Protein AF-A0A0N4TDV2-F1 (afdb_monomer_lite)

Foldseek 3Di:
DFALQQADPVCSVVPPPDGDGDPDPRRVDHDDDDPVVVVVVVVVVVVVVVDDPVVVLVVLLVVLLVVVVVLCAAADPPHPNHPDPPKHKDWPQDPPSVRDTSDTDIDIPDPVVVVQVVCVVVVHDDDD

pLDDT: mean 93.95, std 5.28, range [66.38, 98.44]

Organism: Brugia pahangi (NCBI:txid6280)

Radius of gyration: 24.04 Å; chains: 1; bounding box: 56×29×58 Å

InterPro domains:
  IPR010111 Kynureninase [PF22580] (56-126)
  IPR010111 Kynureninase [PTHR14084] (1-126)
  IPR015421 Pyridoxal phosphate-dependent transferase, major domain [G3DSA:3.40.640.10] (1-51)
  IPR015422 Pyridoxal phosphate-dependent transferase, small domain [G3DSA:3.90.1150.10] (52-126)
  IPR015424 Pyridoxal phosphate-dependent transferase [SSF53383] (2-126)

Secondary structure (DSSP, 8-state):
---GGGB-TTTGGG--S---BPSGGGGG--S---HHHHHHHHHHHHHHHTS-HHHHHHHHHHHHHHHHHHHHHHH-TT-SS-S-SS--EEE-S-SSGGG--S---EEESS-HHHHHHHHHHTT-----

Sequence (128 aa):
MVGWWGHKEETRFFMNNQLELENGAAGYRISNPPMMLMVPLIAFLDVLSKTTMQDLRTKSLLLTGYLEYLINHFLSPSSLNRRTKKVMCTIMTPSDPEQRGCQLSLKFNIDISLVYRELVKRGVVVCF

Structure (mmCIF, N/CA/C/O backbone):
data_AF-A0A0N4TDV2-F1
#
_entry.id   AF-A0A0N4TDV2-F1
#
loop_
_atom_site.group_PDB
_atom_site.id
_atom_site.type_symbol
_atom_site.label_atom_id
_atom_site.label_alt_id
_atom_site.label_comp_id
_atom_site.label_asym_id
_atom_site.label_entity_id
_atom_site.label_seq_id
_atom_site.pdbx_PDB_ins_code
_atom_site.Cartn_x
_atom_site.Cartn_y
_atom_site.Cartn_z
_atom_site.occupancy
_atom_site.B_iso_or_equiv
_atom_site.auth_seq_id
_atom_site.auth_comp_id
_atom_site.auth_asym_id
_atom_site.auth_atom_id
_atom_site.pdbx_PDB_model_num
ATOM 1 N N . MET A 1 1 ? -19.571 15.309 14.852 1.00 66.38 1 MET A N 1
ATOM 2 C CA . MET A 1 1 ? -20.864 14.590 14.856 1.00 66.38 1 MET A CA 1
ATOM 3 C C . MET A 1 1 ? -20.689 13.371 15.747 1.00 66.38 1 MET A C 1
ATOM 5 O O . MET A 1 1 ? -19.697 12.678 15.568 1.00 66.38 1 MET A O 1
ATOM 9 N N . VAL A 1 2 ? -21.560 13.174 16.737 1.00 89.19 2 VAL A N 1
ATOM 10 C CA . VAL A 1 2 ? -21.507 12.046 17.688 1.00 89.19 2 VAL A CA 1
ATOM 11 C C . VAL A 1 2 ? -22.650 11.083 17.385 1.00 89.19 2 VAL A C 1
ATOM 13 O O . VAL A 1 2 ? -23.701 11.520 16.918 1.00 89.19 2 VAL A O 1
ATOM 16 N N . GLY A 1 3 ? -22.448 9.789 17.614 1.00 91.44 3 GLY A N 1
ATOM 17 C CA . GLY A 1 3 ? -23.483 8.781 17.405 1.00 91.44 3 GLY A CA 1
ATOM 18 C C . GLY A 1 3 ? -23.506 7.738 18.514 1.00 91.44 3 GLY A C 1
ATOM 19 O O . GLY A 1 3 ? -22.597 7.665 19.339 1.00 91.44 3 GLY A O 1
ATOM 20 N N . TRP A 1 4 ? -24.573 6.943 18.549 1.00 92.81 4 TRP A N 1
ATOM 21 C CA . TRP A 1 4 ? -24.869 6.025 19.654 1.00 92.81 4 TRP A CA 1
ATOM 22 C C . TRP A 1 4 ? -23.828 4.913 19.858 1.00 92.81 4 TRP A C 1
ATOM 24 O O . TRP A 1 4 ? -23.712 4.383 20.956 1.00 92.81 4 TRP A O 1
ATOM 34 N N . TRP A 1 5 ? -23.019 4.586 18.844 1.00 93.44 5 TRP A N 1
ATOM 35 C CA . TRP A 1 5 ? -21.910 3.630 18.996 1.00 93.44 5 TRP A CA 1
ATOM 36 C C . TRP A 1 5 ? -20.643 4.209 19.623 1.00 93.44 5 TRP A C 1
ATOM 38 O O . TRP A 1 5 ? -19.745 3.443 19.971 1.00 93.44 5 TRP A O 1
ATOM 48 N N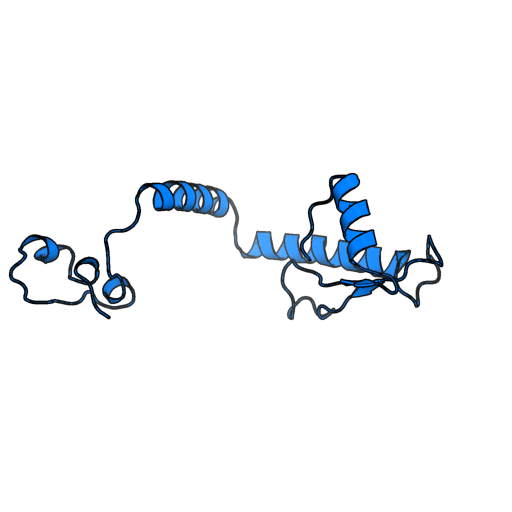 . GLY A 1 6 ? -20.584 5.529 19.788 1.00 93.81 6 GLY A N 1
ATOM 49 C CA . GLY A 1 6 ? -19.557 6.224 20.557 1.00 93.81 6 GLY A CA 1
ATOM 50 C C . GLY A 1 6 ? -19.902 6.293 22.042 1.00 93.81 6 GLY A C 1
ATOM 51 O O . GLY A 1 6 ? -19.080 6.748 22.830 1.00 93.81 6 GLY A O 1
ATOM 52 N N . HIS A 1 7 ? -21.103 5.843 22.424 1.00 94.81 7 HIS A N 1
ATOM 53 C CA . HIS A 1 7 ? -21.504 5.662 23.812 1.00 94.81 7 HIS A CA 1
ATOM 54 C C . HIS A 1 7 ? -20.872 4.388 24.402 1.00 94.81 7 HIS A C 1
ATOM 56 O O . HIS A 1 7 ? -20.718 3.380 23.687 1.00 94.81 7 HIS A O 1
ATOM 62 N N . LYS A 1 8 ? -20.558 4.427 25.701 1.00 94.50 8 LYS A N 1
ATOM 63 C CA . LYS A 1 8 ? -19.987 3.308 26.465 1.00 94.50 8 LYS A CA 1
ATOM 64 C C . LYS A 1 8 ? -20.740 2.006 26.250 1.00 94.50 8 LYS A C 1
ATOM 66 O O . LYS A 1 8 ? -21.963 1.967 26.290 1.00 94.50 8 LYS A O 1
ATOM 71 N N . GLU A 1 9 ? -20.018 0.915 26.035 1.00 91.50 9 GLU A N 1
ATOM 72 C CA . GLU A 1 9 ? -20.649 -0.371 25.718 1.00 91.50 9 GLU A CA 1
ATOM 73 C C . GLU A 1 9 ? -21.618 -0.867 26.803 1.00 91.50 9 GLU A C 1
ATOM 75 O O . GLU A 1 9 ? -22.704 -1.341 26.471 1.00 91.50 9 GLU A O 1
ATOM 80 N N . GLU A 1 10 ? -21.263 -0.672 28.074 1.00 93.50 10 GLU A N 1
ATOM 81 C CA . GLU A 1 10 ? -22.024 -1.110 29.254 1.00 93.50 10 GLU A CA 1
ATOM 82 C C . GLU A 1 10 ? -23.423 -0.482 29.343 1.00 93.50 10 GLU A C 1
ATOM 84 O O . GLU A 1 10 ? -24.382 -1.136 29.749 1.00 93.50 10 GLU A O 1
ATOM 89 N N . THR A 1 11 ? -23.547 0.784 28.941 1.00 93.75 11 THR A N 1
ATOM 90 C CA . THR A 1 11 ? -24.757 1.602 29.102 1.00 93.75 11 THR A CA 1
ATOM 91 C C . THR A 1 11 ? -25.459 1.896 27.768 1.00 93.75 11 THR A C 1
ATOM 93 O O . THR A 1 11 ? -26.589 2.389 27.751 1.00 93.75 11 THR A O 1
ATOM 96 N N . ARG A 1 12 ? -24.864 1.496 26.629 1.00 92.69 12 ARG A N 1
ATOM 97 C CA . ARG A 1 12 ? -25.346 1.773 25.254 1.00 92.69 12 ARG A CA 1
ATOM 98 C C . ARG A 1 12 ? -26.791 1.372 25.015 1.00 92.69 12 ARG A C 1
ATOM 100 O O . ARG A 1 12 ? -27.529 2.086 24.337 1.00 92.69 12 ARG A O 1
ATOM 107 N N . PHE A 1 13 ? -27.192 0.226 25.551 1.00 94.56 13 PHE A N 1
ATOM 108 C CA . PHE A 1 13 ? -28.526 -0.329 25.339 1.00 94.56 13 PHE A CA 1
ATOM 109 C C . PHE A 1 13 ? -29.556 0.134 26.379 1.00 94.56 13 PHE A C 1
ATOM 111 O O . PHE A 1 13 ? -30.717 -0.244 26.267 1.00 94.56 13 PHE A O 1
ATOM 118 N N . PHE A 1 14 ? -29.183 0.993 27.340 1.00 94.06 14 PHE A N 1
ATOM 119 C CA . PHE A 1 14 ? -30.149 1.620 28.253 1.00 94.06 14 PHE A CA 1
ATOM 120 C C . PHE A 1 14 ? -31.028 2.652 27.545 1.00 94.06 14 PHE A C 1
ATOM 122 O O . PHE A 1 14 ? -32.135 2.918 28.002 1.00 94.06 14 PHE A O 1
ATOM 129 N N . MET A 1 15 ? -30.546 3.226 26.433 1.00 88.75 15 MET A N 1
ATOM 130 C CA . MET A 1 15 ? -31.297 4.150 25.569 1.00 88.75 15 MET A CA 1
ATOM 131 C C . MET A 1 15 ? -31.984 5.302 26.330 1.00 88.75 15 MET A C 1
ATOM 133 O O . MET A 1 15 ? -33.024 5.808 25.921 1.00 88.75 15 MET A O 1
ATOM 137 N N . ASN A 1 16 ? -31.380 5.756 27.431 1.00 93.12 16 ASN A N 1
ATOM 138 C CA . ASN A 1 16 ? -31.876 6.854 28.268 1.00 93.12 16 ASN A CA 1
ATOM 139 C C . ASN A 1 16 ? -31.597 8.252 27.672 1.00 93.12 16 ASN A C 1
ATOM 141 O O . ASN A 1 16 ? -31.832 9.261 28.333 1.00 93.12 16 ASN A O 1
ATOM 145 N N . ASN A 1 17 ? -31.064 8.316 26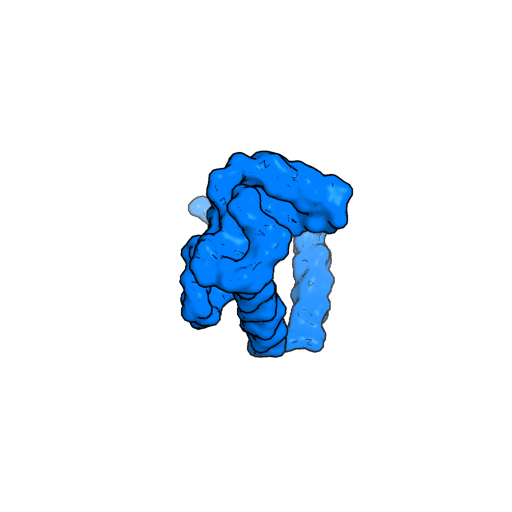.444 1.00 90.00 17 ASN A N 1
ATOM 146 C CA . ASN A 1 17 ? -30.617 9.526 25.745 1.00 90.00 17 ASN A CA 1
ATOM 147 C C . ASN A 1 17 ? -29.588 10.384 26.512 1.00 90.00 17 ASN A C 1
ATOM 149 O O . ASN A 1 17 ? -29.379 11.546 26.166 1.00 90.00 17 ASN A O 1
ATOM 153 N N . GLN A 1 18 ? -28.903 9.821 27.511 1.00 92.00 18 GLN A N 1
ATOM 154 C CA . GLN A 1 18 ? -27.778 10.463 28.188 1.00 92.00 18 GLN A CA 1
ATOM 155 C C . GLN A 1 18 ? -26.482 9.944 27.575 1.00 92.00 18 GLN A C 1
ATOM 157 O O . GLN A 1 18 ? -26.138 8.780 27.729 1.00 92.00 18 GLN A O 1
ATOM 162 N N . LEU A 1 19 ? -25.769 10.781 26.821 1.00 88.56 19 LEU A N 1
ATOM 163 C CA . LEU A 1 19 ? -24.570 10.343 26.111 1.00 88.56 19 LEU A CA 1
ATOM 164 C C . LEU A 1 19 ? -23.349 10.294 27.042 1.00 88.56 19 LEU A C 1
ATOM 166 O O . LEU A 1 19 ? -22.717 11.312 27.303 1.00 88.56 19 LEU A O 1
ATOM 170 N N . GLU A 1 20 ? -22.969 9.094 27.465 1.00 93.38 20 GLU A N 1
ATOM 171 C CA . GLU A 1 20 ? -21.663 8.796 28.052 1.00 93.38 20 GLU A CA 1
ATOM 172 C C . GLU A 1 20 ? -20.686 8.353 26.964 1.00 93.38 20 GLU A C 1
ATOM 174 O O . GLU A 1 20 ? -20.737 7.214 26.504 1.00 93.38 20 GLU A O 1
ATOM 179 N N . LEU A 1 21 ? -19.809 9.257 26.527 1.00 93.81 21 LEU A N 1
ATOM 180 C CA . LEU A 1 21 ? -18.814 8.940 25.505 1.00 93.81 21 LEU A CA 1
ATOM 181 C C . LEU A 1 21 ? -17.781 7.932 26.015 1.00 93.81 21 LEU A C 1
ATOM 183 O O . LEU A 1 21 ? -17.291 8.028 27.141 1.00 93.81 21 LEU A O 1
ATOM 187 N N . GLU A 1 22 ? -17.425 6.999 25.141 1.00 94.62 22 GLU A N 1
ATOM 188 C CA . GLU A 1 22 ? -16.301 6.096 25.343 1.00 94.62 22 GLU A CA 1
ATOM 189 C C . GLU A 1 22 ? -14.973 6.862 25.250 1.00 94.62 22 GLU A C 1
ATOM 191 O O . GLU A 1 22 ? -14.821 7.789 24.445 1.00 94.62 22 GLU A O 1
ATOM 196 N N . ASN A 1 23 ? -13.985 6.459 26.050 1.00 93.88 23 ASN A N 1
ATOM 197 C CA . ASN A 1 23 ? -12.684 7.123 26.060 1.00 93.88 23 ASN A CA 1
ATOM 198 C C . ASN A 1 23 ? -11.871 6.823 24.783 1.00 93.88 23 ASN A C 1
ATOM 200 O O . ASN A 1 23 ? -11.848 5.706 24.262 1.00 93.88 23 ASN A O 1
ATOM 204 N N . GLY A 1 24 ? -11.140 7.827 24.290 1.00 94.12 24 GLY A N 1
ATOM 205 C CA . GLY A 1 24 ? -10.221 7.683 23.156 1.00 94.12 24 GLY A CA 1
ATOM 206 C C . GLY A 1 24 ? -10.912 7.556 21.792 1.00 94.12 24 GLY A C 1
ATOM 207 O O . GLY A 1 24 ? -11.937 8.180 21.526 1.00 94.12 24 GLY A O 1
ATOM 208 N N . ALA A 1 25 ? -10.321 6.767 20.889 1.00 93.75 25 ALA A N 1
ATOM 209 C CA . ALA A 1 25 ? -10.784 6.649 19.502 1.00 93.75 25 ALA A CA 1
ATOM 210 C C . ALA A 1 25 ? -12.183 6.014 19.372 1.00 93.75 25 ALA A C 1
ATOM 212 O O . ALA A 1 25 ? -12.896 6.284 18.406 1.00 93.75 25 ALA A O 1
ATOM 213 N N . ALA A 1 26 ? -12.602 5.197 20.343 1.00 92.06 26 ALA A N 1
ATOM 214 C CA . ALA A 1 26 ? -13.903 4.535 20.318 1.00 92.06 26 ALA A CA 1
ATOM 215 C C . ALA A 1 26 ? -15.081 5.526 20.383 1.00 92.06 26 ALA A C 1
ATOM 217 O O . ALA A 1 26 ? -16.102 5.279 19.741 1.00 92.06 26 ALA A O 1
ATOM 218 N N . GLY A 1 27 ? -14.916 6.678 21.044 1.00 93.75 27 GLY A N 1
ATOM 219 C CA . GLY A 1 27 ? -15.933 7.735 21.101 1.00 93.75 27 GLY A CA 1
ATOM 220 C C . GLY A 1 27 ? -16.232 8.402 19.749 1.00 93.75 27 GLY A C 1
ATOM 221 O O . GLY A 1 27 ? -17.282 9.019 19.584 1.00 93.75 27 GLY A O 1
ATOM 222 N N . TYR A 1 28 ? -15.358 8.239 18.747 1.00 93.69 28 TYR A N 1
ATOM 223 C CA . TYR A 1 28 ? -15.566 8.754 17.385 1.00 93.69 28 TYR A CA 1
ATOM 224 C C . TYR A 1 28 ? -16.440 7.837 16.514 1.00 93.69 28 TYR A C 1
ATOM 226 O O . TYR A 1 28 ? -16.743 8.171 15.366 1.00 93.69 28 TYR A O 1
ATOM 234 N N . ARG A 1 29 ? -16.859 6.674 17.026 1.00 94.00 29 ARG A N 1
ATOM 235 C CA . ARG A 1 29 ? -17.741 5.755 16.300 1.00 94.00 29 ARG A CA 1
ATOM 236 C C . ARG A 1 29 ? -19.159 6.307 16.295 1.00 94.00 29 ARG A C 1
ATOM 238 O O . ARG A 1 29 ? -19.745 6.562 17.336 1.00 94.00 29 ARG A O 1
ATOM 245 N N . ILE A 1 30 ? -19.735 6.476 15.112 1.00 95.00 30 ILE A N 1
ATOM 246 C CA . ILE A 1 30 ? -21.078 7.056 14.986 1.00 95.00 30 ILE A CA 1
ATOM 247 C C . ILE A 1 30 ? -22.143 5.950 14.993 1.00 95.00 30 ILE A C 1
ATOM 249 O O . ILE A 1 30 ? -23.101 6.001 15.766 1.00 95.00 30 ILE A O 1
ATOM 253 N N . SER A 1 31 ? -21.941 4.916 14.177 1.00 94.88 31 SER A N 1
ATOM 254 C CA . SER A 1 31 ? -22.934 3.871 13.903 1.00 94.88 31 SER A CA 1
ATOM 255 C C . SER A 1 31 ? -22.381 2.471 14.154 1.00 94.88 31 SER A C 1
ATOM 257 O O . SER A 1 31 ? -21.189 2.289 14.424 1.00 94.88 31 SER A O 1
ATOM 259 N N . ASN A 1 32 ? -23.256 1.471 14.043 1.00 94.19 32 ASN A N 1
ATOM 260 C CA . ASN A 1 32 ? -22.867 0.075 14.158 1.00 94.19 32 ASN A CA 1
ATOM 261 C C . ASN A 1 32 ? -21.846 -0.304 13.079 1.00 94.19 32 ASN A C 1
ATOM 263 O O . ASN A 1 32 ? -22.001 0.092 11.921 1.00 94.19 32 ASN A O 1
ATOM 267 N N . PRO A 1 33 ? -20.803 -1.075 13.434 1.00 93.25 33 PRO A N 1
ATOM 268 C CA . PRO A 1 33 ? -19.831 -1.526 12.457 1.00 93.25 33 PRO A CA 1
ATOM 269 C C . PRO A 1 33 ? -20.504 -2.472 11.445 1.00 93.25 33 PRO A C 1
ATOM 271 O O . PRO A 1 33 ? -21.291 -3.340 11.838 1.00 93.25 33 PRO A O 1
ATOM 274 N N . PRO A 1 34 ? -20.204 -2.342 10.143 1.00 96.06 34 PRO A N 1
ATOM 275 C CA . PRO A 1 34 ? -20.759 -3.215 9.116 1.00 96.06 34 PRO A CA 1
ATOM 276 C C . PRO A 1 34 ? -20.125 -4.610 9.193 1.00 96.06 34 PRO A C 1
ATOM 278 O O . PRO A 1 34 ? -18.989 -4.813 8.764 1.00 96.06 34 PRO A O 1
ATOM 281 N N . MET A 1 35 ? -20.870 -5.590 9.715 1.00 94.25 35 MET A N 1
ATOM 282 C CA . MET A 1 35 ? -20.361 -6.943 9.993 1.00 94.25 35 MET A CA 1
ATOM 283 C C . MET A 1 35 ? -19.704 -7.608 8.772 1.00 94.25 35 MET A C 1
ATOM 285 O O . MET A 1 35 ? -18.606 -8.145 8.885 1.00 94.25 35 MET A O 1
ATOM 289 N N . MET A 1 36 ? -20.318 -7.495 7.590 1.00 97.19 36 MET A N 1
ATOM 290 C CA . MET A 1 36 ? -19.794 -8.084 6.347 1.00 97.19 36 MET A CA 1
ATOM 291 C C . MET A 1 36 ? -18.463 -7.476 5.881 1.00 97.19 36 MET A C 1
ATOM 293 O O . MET A 1 36 ? -17.734 -8.131 5.145 1.00 97.19 36 MET A O 1
ATOM 297 N N . LEU A 1 37 ? -18.123 -6.254 6.308 1.00 97.25 37 LEU A N 1
ATOM 298 C CA . LEU A 1 37 ? -16.817 -5.643 6.026 1.00 97.25 37 LEU A CA 1
ATOM 299 C C . LEU A 1 37 ? -15.784 -5.965 7.113 1.00 97.25 37 LEU A C 1
ATOM 301 O O . LEU A 1 37 ? -14.591 -6.026 6.829 1.00 97.25 37 LEU A O 1
ATOM 305 N N . MET A 1 38 ? -16.231 -6.211 8.347 1.00 96.88 38 MET A N 1
ATOM 306 C CA . MET A 1 38 ? -15.346 -6.579 9.455 1.00 96.88 38 MET A CA 1
ATOM 307 C C . MET A 1 38 ? -14.725 -7.966 9.259 1.00 96.88 38 MET A C 1
ATOM 309 O O . MET A 1 38 ? -13.535 -8.139 9.502 1.00 96.88 38 MET A O 1
ATOM 313 N N . VAL A 1 39 ? -15.502 -8.946 8.787 1.00 97.62 39 VAL A N 1
ATOM 314 C CA . VAL A 1 39 ? -15.029 -10.328 8.580 1.00 97.62 39 VAL A CA 1
ATOM 315 C C . VAL A 1 39 ? -13.803 -10.420 7.650 1.00 97.62 39 VAL A C 1
ATOM 317 O O . VAL A 1 39 ? -12.794 -10.986 8.078 1.00 97.62 39 VAL A O 1
ATOM 320 N N . PRO A 1 40 ? -13.808 -9.867 6.416 1.00 97.81 40 PRO A N 1
ATOM 321 C CA . PRO A 1 40 ? -12.636 -9.933 5.541 1.00 97.81 40 PRO A CA 1
ATOM 322 C C . PRO A 1 40 ? -11.440 -9.139 6.082 1.00 97.81 40 PRO A C 1
ATOM 324 O O . PRO A 1 40 ? -10.302 -9.547 5.863 1.00 97.81 40 PRO A O 1
ATOM 327 N N . LEU A 1 41 ? -11.670 -8.048 6.824 1.00 97.69 41 LEU A N 1
ATOM 328 C CA . LEU A 1 41 ? -10.592 -7.309 7.483 1.00 97.69 41 LEU A CA 1
ATOM 329 C C . LEU A 1 41 ? -9.899 -8.168 8.550 1.00 97.69 41 LEU A C 1
ATOM 331 O O . LEU A 1 41 ? -8.673 -8.216 8.585 1.00 97.69 41 LEU A O 1
ATOM 335 N N . ILE A 1 42 ? -10.664 -8.885 9.379 1.00 97.62 42 ILE A N 1
ATOM 336 C CA . ILE A 1 42 ? -10.113 -9.812 10.380 1.00 97.62 42 ILE A CA 1
ATOM 337 C C . ILE A 1 42 ? -9.297 -10.913 9.693 1.00 97.62 42 ILE A C 1
ATOM 339 O O . ILE A 1 42 ? -8.169 -11.173 10.101 1.00 97.62 42 ILE A O 1
ATOM 343 N N . ALA A 1 43 ? -9.818 -11.511 8.617 1.00 97.88 43 ALA A N 1
ATOM 344 C CA . ALA A 1 43 ? -9.094 -12.533 7.858 1.00 97.88 43 ALA A CA 1
ATOM 345 C C . ALA A 1 43 ? -7.784 -11.998 7.249 1.00 97.88 43 ALA A C 1
ATOM 347 O O . ALA A 1 43 ? -6.758 -12.675 7.274 1.00 97.88 43 ALA A O 1
ATOM 348 N N . PHE A 1 44 ? -7.791 -10.767 6.730 1.00 97.81 44 PHE A N 1
ATOM 349 C CA . PHE A 1 44 ? -6.588 -10.109 6.222 1.00 97.81 44 PHE A CA 1
ATOM 350 C C . PHE A 1 44 ? -5.546 -9.873 7.326 1.00 97.81 44 PHE A C 1
ATOM 352 O O . PHE A 1 44 ? -4.363 -10.155 7.125 1.00 97.81 44 PHE A O 1
ATOM 359 N N . LEU A 1 45 ? -5.978 -9.406 8.502 1.00 97.81 45 LEU A N 1
ATOM 360 C CA . LEU A 1 45 ? -5.100 -9.207 9.657 1.00 97.81 45 LEU A CA 1
ATOM 361 C C . LEU A 1 45 ? -4.526 -10.529 10.183 1.00 97.81 45 LEU A C 1
ATOM 363 O O . LEU A 1 45 ? -3.357 -10.563 10.557 1.00 97.81 45 LEU A O 1
ATOM 367 N N . ASP A 1 46 ? -5.295 -11.619 10.149 1.00 98.00 46 ASP A N 1
ATOM 368 C CA . ASP A 1 46 ? -4.807 -12.954 10.515 1.00 98.00 46 ASP A CA 1
ATOM 369 C C . ASP A 1 46 ? -3.682 -13.421 9.578 1.00 98.00 46 ASP A C 1
ATOM 371 O O . ASP A 1 46 ? -2.643 -13.902 10.028 1.00 98.00 46 ASP A O 1
ATOM 375 N N . VAL A 1 47 ? -3.815 -13.193 8.266 1.00 97.50 47 VAL A N 1
ATOM 376 C CA . VAL A 1 47 ? -2.733 -13.475 7.307 1.00 97.50 47 VAL A CA 1
ATOM 377 C C . VAL A 1 47 ? -1.505 -12.608 7.581 1.00 97.50 47 VAL A C 1
ATOM 379 O O . VAL A 1 47 ? -0.390 -13.131 7.573 1.00 97.50 47 VAL A O 1
ATOM 382 N N . LEU A 1 48 ? -1.688 -11.311 7.848 1.00 97.06 48 LEU A N 1
ATOM 383 C CA . LEU A 1 48 ? -0.576 -10.420 8.188 1.00 97.06 48 LEU A CA 1
ATOM 384 C C . LEU A 1 48 ? 0.112 -10.812 9.498 1.00 97.06 48 LEU A C 1
ATOM 386 O O . LEU A 1 48 ? 1.320 -10.642 9.597 1.00 97.06 48 LEU A O 1
ATOM 390 N N . SER A 1 49 ? -0.611 -11.389 10.463 1.00 97.19 49 SER A N 1
ATOM 391 C CA . SER A 1 49 ? -0.043 -11.831 11.744 1.00 97.19 49 SER A CA 1
ATOM 392 C C . SER A 1 49 ? 0.986 -12.965 11.607 1.00 97.19 49 SER A C 1
ATOM 394 O O . SER A 1 49 ? 1.797 -13.179 12.504 1.00 97.19 49 SER A O 1
ATOM 396 N N . LYS A 1 50 ? 1.003 -13.662 10.459 1.00 98.00 50 LYS A N 1
ATOM 397 C CA . LYS A 1 50 ? 1.978 -14.718 10.127 1.00 98.00 50 LYS A CA 1
ATOM 398 C C . LYS A 1 50 ? 3.352 -14.172 9.718 1.00 98.00 50 LYS A C 1
ATOM 400 O O . LYS A 1 50 ? 4.253 -14.954 9.429 1.00 98.00 50 LYS A O 1
ATOM 405 N N . THR A 1 51 ? 3.511 -12.852 9.644 1.00 97.75 51 THR A N 1
ATOM 406 C CA . THR A 1 51 ? 4.759 -12.152 9.317 1.00 97.75 51 THR A CA 1
ATOM 407 C C . THR A 1 51 ? 4.876 -10.884 10.163 1.00 97.75 51 THR A C 1
ATOM 409 O O . THR A 1 51 ? 3.928 -10.473 10.826 1.00 97.75 51 THR A O 1
ATOM 412 N N . THR A 1 52 ? 6.034 -10.226 10.139 1.00 97.88 52 THR A N 1
ATOM 413 C CA . THR A 1 52 ? 6.203 -8.909 10.768 1.00 97.88 52 THR A CA 1
ATOM 414 C C . THR A 1 52 ? 6.218 -7.783 9.733 1.00 97.88 52 THR A C 1
ATOM 416 O O . THR A 1 52 ? 6.497 -8.001 8.548 1.00 97.88 52 THR A O 1
ATOM 419 N N . MET A 1 53 ? 5.948 -6.548 10.174 1.00 97.62 53 MET A N 1
ATOM 420 C CA . MET A 1 53 ? 6.092 -5.358 9.322 1.00 97.62 53 MET A CA 1
ATOM 421 C C . MET A 1 53 ? 7.546 -5.148 8.879 1.00 97.62 53 MET A C 1
ATOM 423 O O . MET A 1 53 ? 7.790 -4.671 7.771 1.00 97.62 53 MET A O 1
ATOM 427 N N . GLN A 1 54 ? 8.507 -5.542 9.715 1.00 98.06 54 GLN A N 1
ATOM 428 C CA . GLN A 1 54 ? 9.938 -5.498 9.436 1.00 98.06 54 GLN A CA 1
ATOM 429 C C . GLN A 1 54 ? 10.311 -6.447 8.286 1.00 98.06 54 GLN A C 1
ATOM 431 O O . GLN A 1 54 ? 11.012 -6.039 7.356 1.00 98.06 54 GLN A O 1
ATOM 436 N N . ASP A 1 55 ? 9.787 -7.675 8.287 1.00 98.06 55 ASP A N 1
ATOM 437 C CA . ASP A 1 55 ? 10.034 -8.652 7.217 1.00 98.06 55 ASP A CA 1
ATOM 438 C C . ASP A 1 55 ? 9.400 -8.206 5.893 1.00 98.06 55 ASP A C 1
ATOM 440 O O . ASP A 1 55 ? 10.041 -8.238 4.836 1.00 98.06 55 ASP A O 1
ATOM 444 N N . LEU A 1 56 ? 8.157 -7.707 5.949 1.00 97.75 56 LEU A N 1
ATOM 445 C CA . LEU A 1 56 ? 7.469 -7.145 4.784 1.00 97.75 56 LEU A CA 1
ATOM 446 C C . LEU A 1 56 ? 8.241 -5.960 4.195 1.00 97.75 56 LEU A C 1
ATOM 448 O O . LEU A 1 56 ? 8.419 -5.884 2.975 1.00 97.75 56 LEU A O 1
ATOM 452 N N . ARG A 1 57 ? 8.745 -5.058 5.046 1.00 97.56 57 ARG A N 1
ATOM 453 C CA . ARG A 1 57 ? 9.552 -3.909 4.619 1.00 97.56 57 ARG A CA 1
ATOM 454 C C . ARG A 1 57 ? 10.868 -4.353 3.990 1.00 97.56 57 ARG A C 1
ATOM 456 O O . ARG A 1 57 ? 11.194 -3.867 2.909 1.00 97.56 57 ARG A O 1
ATOM 463 N N . THR A 1 58 ? 11.576 -5.303 4.597 1.00 98.06 58 THR A N 1
ATOM 464 C CA . THR A 1 58 ? 12.832 -5.855 4.059 1.00 98.06 58 THR A CA 1
ATOM 465 C C . THR A 1 58 ? 12.629 -6.422 2.653 1.00 98.06 58 THR A C 1
ATOM 467 O O . THR A 1 58 ? 13.361 -6.083 1.720 1.00 98.06 58 THR A O 1
ATOM 470 N N . LYS A 1 59 ? 11.566 -7.212 2.452 1.00 98.00 59 LYS A N 1
ATOM 471 C CA . LYS A 1 59 ? 11.210 -7.740 1.129 1.00 98.00 59 LYS A CA 1
ATOM 472 C C . LYS A 1 59 ? 10.803 -6.634 0.150 1.00 98.00 59 LYS A C 1
ATOM 474 O O . LYS A 1 59 ? 11.223 -6.659 -1.006 1.00 98.00 59 LYS A O 1
ATOM 479 N N . SER A 1 60 ? 10.009 -5.659 0.595 1.00 98.12 60 SER A N 1
ATOM 480 C CA . SER A 1 60 ? 9.592 -4.513 -0.223 1.00 98.12 60 SER A CA 1
ATOM 481 C C . SER A 1 60 ? 10.791 -3.711 -0.728 1.00 98.12 60 SER A C 1
ATOM 483 O O . SER A 1 60 ? 10.806 -3.318 -1.894 1.00 98.12 60 SER A O 1
ATOM 485 N N . LEU A 1 61 ? 11.791 -3.474 0.124 1.00 98.06 61 LEU A N 1
ATOM 486 C CA . LEU A 1 61 ? 13.022 -2.770 -0.232 1.00 98.06 61 LEU A CA 1
ATOM 487 C C . LEU A 1 61 ? 13.773 -3.496 -1.349 1.00 98.06 61 LEU A C 1
ATOM 489 O O . LEU A 1 61 ? 14.102 -2.873 -2.359 1.00 98.06 61 LEU A O 1
ATOM 493 N N . LEU A 1 62 ? 13.958 -4.812 -1.207 1.00 98.12 62 LEU A N 1
ATOM 494 C CA . LEU A 1 62 ? 14.636 -5.641 -2.201 1.00 98.12 62 LEU A CA 1
ATOM 495 C C . LEU A 1 62 ? 13.887 -5.666 -3.540 1.00 98.12 62 LEU A C 1
ATOM 497 O O . LEU A 1 62 ? 14.484 -5.409 -4.581 1.00 98.12 62 LEU A O 1
ATOM 501 N N . LEU A 1 63 ? 12.581 -5.948 -3.527 1.00 98.44 63 LEU A N 1
ATOM 502 C CA . LEU A 1 63 ? 11.783 -6.058 -4.753 1.00 98.44 63 LEU A CA 1
ATOM 503 C C . LEU A 1 63 ? 11.669 -4.722 -5.490 1.00 98.44 63 LEU A C 1
ATOM 505 O O . LEU A 1 63 ? 11.857 -4.665 -6.704 1.00 98.44 63 LEU A O 1
ATOM 509 N N . THR A 1 64 ? 11.395 -3.643 -4.756 1.00 98.06 64 THR A N 1
ATOM 510 C CA . THR A 1 64 ? 11.252 -2.306 -5.348 1.00 98.06 64 THR A CA 1
ATOM 511 C C . THR A 1 64 ? 12.602 -1.786 -5.835 1.00 98.06 64 THR A C 1
ATOM 513 O O . THR A 1 64 ? 12.678 -1.225 -6.923 1.00 98.06 64 THR A O 1
ATOM 516 N N . GLY A 1 65 ? 13.681 -2.026 -5.079 1.00 97.88 65 GLY A N 1
ATOM 517 C CA . GLY A 1 65 ? 15.044 -1.691 -5.498 1.00 97.88 65 GLY A CA 1
ATOM 518 C C . GLY A 1 65 ? 15.494 -2.485 -6.726 1.00 97.88 65 GLY A C 1
ATOM 519 O O . GLY A 1 65 ? 16.126 -1.933 -7.622 1.00 97.88 65 GLY A O 1
ATOM 520 N N . TYR A 1 66 ? 15.112 -3.760 -6.828 1.00 98.19 66 TYR A N 1
ATOM 521 C CA . TYR A 1 66 ? 15.394 -4.563 -8.015 1.00 98.19 66 TYR A CA 1
ATOM 522 C C . TYR A 1 66 ? 14.619 -4.067 -9.243 1.00 98.19 66 TYR A C 1
ATOM 524 O O . TYR A 1 66 ? 15.188 -3.960 -10.329 1.00 98.19 66 TYR A O 1
ATOM 532 N N . LEU A 1 67 ? 13.348 -3.693 -9.079 1.00 97.38 67 LEU A N 1
ATOM 533 C CA . LEU A 1 67 ? 12.567 -3.071 -10.149 1.00 97.38 67 LEU A CA 1
ATOM 534 C C . LEU A 1 67 ? 13.186 -1.738 -10.601 1.00 97.38 67 LEU A C 1
ATOM 536 O O . LEU A 1 67 ? 13.360 -1.525 -11.800 1.00 97.38 67 LEU A O 1
ATOM 540 N N . GLU A 1 68 ? 13.562 -0.873 -9.655 1.00 97.19 68 GLU A N 1
ATOM 541 C CA . GLU A 1 68 ? 14.277 0.384 -9.915 1.00 97.19 68 GLU A CA 1
ATOM 542 C C . GLU A 1 68 ? 15.573 0.136 -10.698 1.00 97.19 68 GLU A C 1
ATOM 544 O O . GLU A 1 68 ? 15.809 0.775 -11.726 1.00 97.19 68 GLU A O 1
ATOM 549 N N . TYR A 1 69 ? 16.373 -0.847 -10.277 1.00 96.44 69 TYR A N 1
ATOM 550 C CA . TYR A 1 69 ? 17.587 -1.255 -10.978 1.00 96.44 69 TYR A CA 1
ATOM 551 C C . TYR A 1 69 ? 17.303 -1.676 -12.426 1.00 96.44 69 TYR A C 1
ATOM 553 O O . TYR A 1 69 ? 17.959 -1.183 -13.343 1.00 96.44 69 TYR A O 1
ATOM 561 N N . LEU A 1 70 ? 16.311 -2.543 -12.660 1.00 95.88 70 LEU A N 1
ATOM 562 C CA . LEU A 1 70 ? 15.968 -3.018 -14.005 1.00 95.88 70 LEU A CA 1
ATOM 563 C C . LEU A 1 70 ? 15.466 -1.887 -14.913 1.00 95.88 70 LEU A C 1
ATOM 565 O O . LEU A 1 70 ? 15.851 -1.823 -16.083 1.00 95.88 70 LEU A O 1
ATOM 569 N N . ILE A 1 71 ? 14.638 -0.981 -14.388 1.00 94.81 71 ILE A N 1
ATOM 570 C CA . ILE A 1 71 ? 14.154 0.190 -15.132 1.00 94.81 71 ILE A CA 1
ATOM 571 C C . ILE A 1 71 ? 15.332 1.089 -15.502 1.00 94.81 71 ILE A C 1
ATOM 573 O O . ILE A 1 71 ? 15.490 1.445 -16.673 1.00 94.81 71 ILE A O 1
ATOM 577 N N . ASN A 1 72 ? 16.198 1.401 -14.538 1.00 94.88 72 ASN A N 1
ATOM 578 C CA . ASN A 1 72 ? 17.369 2.231 -14.786 1.00 94.88 72 ASN A C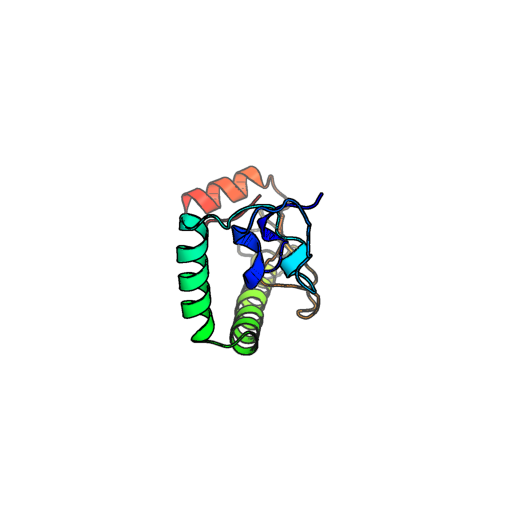A 1
ATOM 579 C C . ASN A 1 72 ? 18.322 1.577 -15.791 1.00 94.88 72 ASN A C 1
ATOM 581 O O . ASN A 1 72 ? 18.834 2.247 -16.683 1.00 94.88 72 ASN A O 1
ATOM 585 N N . HIS A 1 73 ? 18.506 0.261 -15.711 1.00 94.31 73 HIS A N 1
ATOM 586 C CA . HIS A 1 73 ? 19.401 -0.473 -16.593 1.00 94.31 73 HIS A CA 1
ATOM 587 C C . HIS A 1 73 ? 18.868 -0.588 -18.029 1.00 94.31 73 HIS A C 1
ATOM 589 O O . HIS A 1 73 ? 19.638 -0.424 -18.972 1.00 94.31 73 HIS A O 1
ATOM 595 N N . PHE A 1 74 ? 17.573 -0.840 -18.239 1.00 94.00 74 PHE A N 1
ATOM 596 C CA . PHE A 1 74 ? 17.040 -1.125 -19.580 1.00 94.00 74 PHE A CA 1
ATOM 597 C C . PHE A 1 74 ? 16.297 0.034 -20.250 1.00 94.00 74 PHE A C 1
ATOM 599 O O . PHE A 1 74 ? 16.167 0.019 -21.478 1.00 94.00 74 PHE A O 1
ATOM 606 N N . LEU A 1 75 ? 15.801 1.008 -19.480 1.00 93.31 75 LEU A N 1
ATOM 607 C CA . LEU A 1 75 ? 14.867 2.034 -19.960 1.00 93.31 75 LEU A CA 1
ATOM 608 C C . LEU A 1 75 ? 15.279 3.476 -19.623 1.00 93.31 75 LEU A C 1
ATOM 610 O O . LEU A 1 75 ? 14.714 4.396 -20.217 1.00 93.31 75 LEU A O 1
ATOM 614 N N . SER A 1 76 ? 16.247 3.701 -18.726 1.00 92.75 76 SER A N 1
ATOM 615 C CA . SER A 1 76 ? 16.703 5.064 -18.412 1.00 92.75 76 SER A CA 1
ATOM 616 C C . SER A 1 76 ? 17.250 5.776 -19.656 1.00 92.75 76 SER A C 1
ATOM 618 O O . SER A 1 76 ? 18.014 5.162 -20.411 1.00 92.75 76 SER A O 1
ATOM 620 N N . PRO A 1 77 ? 16.951 7.077 -19.858 1.00 88.12 77 PRO A N 1
ATOM 621 C CA . PRO A 1 77 ? 17.541 7.880 -20.929 1.00 88.12 77 PRO A CA 1
ATOM 622 C C . PRO A 1 77 ? 19.076 7.828 -20.968 1.00 88.12 77 PRO A C 1
ATOM 624 O O . PRO A 1 77 ? 19.658 7.856 -22.053 1.00 88.12 77 PRO A O 1
ATOM 627 N N . SER A 1 78 ? 19.718 7.728 -19.799 1.00 86.81 78 SER A N 1
ATOM 628 C CA . SER A 1 78 ? 21.176 7.711 -19.637 1.00 86.81 78 SER A CA 1
ATOM 629 C C . SER A 1 78 ? 21.801 6.316 -19.723 1.00 86.81 78 SER A C 1
ATOM 631 O O . SER A 1 78 ? 23.024 6.198 -19.682 1.00 86.81 78 SER A O 1
ATOM 633 N N . SER A 1 79 ? 21.003 5.250 -19.856 1.00 88.12 79 SER A N 1
ATOM 634 C CA . SER A 1 79 ? 21.549 3.894 -19.905 1.00 88.12 79 SER A CA 1
ATOM 635 C C . SER A 1 79 ? 22.175 3.556 -21.263 1.00 88.12 79 SER A C 1
ATOM 637 O O . SER A 1 79 ? 21.601 3.803 -22.333 1.00 88.12 79 SER A O 1
ATOM 639 N N . LEU A 1 80 ? 23.347 2.917 -21.200 1.00 83.56 80 LEU A N 1
ATOM 640 C CA . LEU A 1 80 ? 24.060 2.339 -22.341 1.00 83.56 80 LEU A CA 1
ATOM 641 C C . LEU A 1 80 ? 23.507 0.959 -22.743 1.00 83.56 80 LEU A C 1
ATOM 643 O O . LEU A 1 80 ? 23.625 0.573 -23.901 1.00 83.56 80 LEU A O 1
ATOM 647 N N . ASN A 1 81 ? 22.831 0.251 -21.830 1.00 84.94 81 ASN A N 1
ATOM 648 C CA . ASN A 1 81 ? 22.307 -1.110 -22.035 1.00 84.94 81 ASN A CA 1
ATOM 649 C C . ASN A 1 81 ? 20.836 -1.126 -22.481 1.00 84.94 81 ASN A C 1
ATOM 651 O O . ASN A 1 81 ? 20.087 -2.075 -22.228 1.00 84.94 81 ASN A O 1
ATOM 655 N N . ARG A 1 82 ? 20.386 -0.050 -23.132 1.00 82.06 82 ARG A N 1
ATOM 656 C CA . ARG A 1 82 ? 18.989 0.089 -23.549 1.00 82.06 82 ARG A CA 1
ATOM 657 C C . ARG A 1 82 ? 18.607 -0.960 -24.587 1.00 82.06 82 ARG A C 1
ATOM 659 O O . ARG A 1 82 ? 19.191 -1.027 -25.666 1.00 82.06 82 ARG A O 1
ATOM 666 N N . ARG A 1 83 ? 17.528 -1.698 -24.304 1.00 79.06 83 ARG A N 1
ATOM 66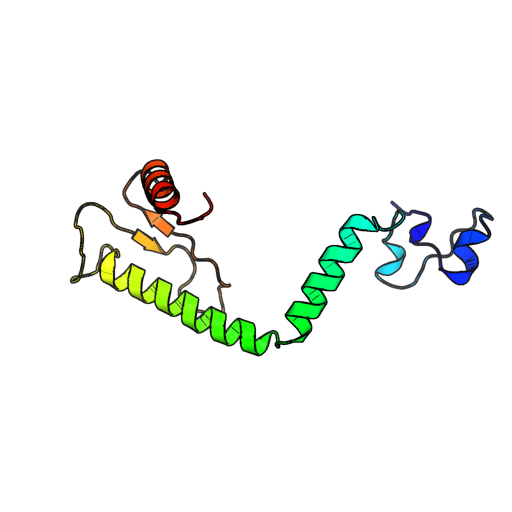7 C CA . ARG A 1 83 ? 16.913 -2.628 -25.272 1.00 79.06 83 ARG A CA 1
ATOM 668 C C . ARG A 1 83 ? 16.145 -1.906 -26.376 1.00 79.06 83 ARG A C 1
ATOM 670 O O . ARG A 1 83 ? 15.925 -2.468 -27.443 1.00 79.06 83 ARG A O 1
ATOM 677 N N . THR A 1 84 ? 15.717 -0.671 -26.127 1.00 79.44 84 THR A N 1
ATOM 678 C CA . THR A 1 84 ? 14.995 0.150 -27.099 1.00 79.44 84 THR A CA 1
ATOM 679 C C . THR A 1 84 ? 15.438 1.604 -27.015 1.00 79.44 84 THR A C 1
ATOM 681 O O . THR A 1 84 ? 15.628 2.150 -25.932 1.00 79.44 84 THR A O 1
ATOM 684 N N . LYS A 1 85 ? 15.590 2.249 -28.175 1.00 78.69 85 LYS A N 1
ATOM 685 C CA . LYS A 1 85 ? 15.853 3.695 -28.269 1.00 78.69 85 LYS A CA 1
ATOM 686 C C . LYS A 1 85 ? 14.566 4.528 -28.324 1.00 78.69 85 LYS A C 1
ATOM 688 O O . LYS A 1 85 ? 14.635 5.742 -28.187 1.00 78.69 85 LYS A O 1
ATOM 693 N N . LYS A 1 86 ? 13.407 3.892 -28.548 1.00 84.81 86 LYS A N 1
ATOM 694 C CA . LYS A 1 86 ? 12.121 4.580 -28.774 1.00 84.81 86 LYS A CA 1
ATOM 695 C C . LYS A 1 86 ? 11.415 4.963 -27.475 1.00 84.81 86 LYS A C 1
ATOM 697 O O . LYS A 1 86 ? 10.810 6.028 -27.403 1.00 84.81 86 LYS A O 1
ATOM 702 N N . VAL A 1 87 ? 11.493 4.091 -26.471 1.00 89.81 87 VAL A N 1
ATOM 703 C CA . VAL A 1 87 ? 10.807 4.264 -25.187 1.00 89.81 87 VAL A CA 1
ATOM 704 C C . VAL A 1 87 ? 11.847 4.466 -24.099 1.00 89.81 87 VAL A C 1
ATOM 706 O O . VAL A 1 87 ? 12.735 3.636 -23.925 1.00 89.81 87 VAL A O 1
ATOM 709 N N . MET A 1 88 ? 11.731 5.577 -23.388 1.00 92.44 88 MET A N 1
ATOM 710 C CA . MET A 1 88 ? 12.570 5.947 -22.259 1.00 92.44 88 MET A CA 1
ATOM 711 C C . MET A 1 88 ? 11.685 6.160 -21.039 1.00 92.44 88 MET A C 1
ATOM 713 O O . MET A 1 88 ? 10.584 6.701 -21.159 1.00 92.44 88 MET A O 1
ATOM 717 N N . CYS A 1 89 ? 12.179 5.734 -19.883 1.00 94.31 89 CYS A N 1
ATOM 718 C CA . CYS A 1 89 ? 11.475 5.796 -18.613 1.00 94.31 89 CYS A CA 1
ATOM 719 C C . CYS A 1 89 ? 12.347 6.494 -17.569 1.00 94.31 89 CYS A C 1
ATOM 721 O O . CYS A 1 89 ? 13.504 6.126 -17.379 1.00 94.31 89 CYS A O 1
ATOM 723 N N . THR A 1 90 ? 11.773 7.461 -16.864 1.00 94.81 90 THR A N 1
ATOM 724 C CA . THR A 1 90 ? 12.380 8.133 -15.715 1.00 94.81 90 THR A CA 1
ATOM 725 C C . THR A 1 90 ? 11.540 7.841 -14.480 1.00 94.81 90 THR A C 1
ATOM 727 O O . THR A 1 90 ? 10.317 7.959 -14.517 1.00 94.81 90 THR A O 1
ATOM 730 N N . ILE A 1 91 ? 12.185 7.461 -13.382 1.00 96.75 91 ILE A N 1
ATOM 731 C CA . ILE A 1 91 ? 11.516 7.232 -12.099 1.00 96.75 91 ILE A CA 1
ATOM 732 C C . ILE A 1 91 ? 11.307 8.592 -11.420 1.00 96.75 91 ILE A C 1
ATOM 734 O O . ILE A 1 91 ? 12.243 9.381 -11.322 1.00 96.75 91 ILE A O 1
ATOM 738 N N . MET A 1 92 ? 10.074 8.883 -11.001 1.00 96.25 92 MET A N 1
ATOM 739 C CA . MET A 1 92 ? 9.725 10.113 -10.274 1.00 96.25 92 MET A CA 1
ATOM 740 C C . MET A 1 92 ? 9.801 9.938 -8.757 1.00 96.25 92 MET A C 1
ATOM 742 O O . MET A 1 92 ? 10.047 10.903 -8.038 1.00 96.25 92 MET A O 1
ATOM 746 N N . THR A 1 93 ? 9.557 8.723 -8.266 1.00 97.38 93 THR A N 1
ATOM 747 C CA . THR A 1 93 ? 9.694 8.393 -6.844 1.00 97.38 93 THR A CA 1
ATOM 748 C C . THR A 1 93 ? 11.149 8.592 -6.392 1.00 97.38 93 THR A C 1
ATOM 750 O O . THR A 1 93 ? 12.048 8.221 -7.147 1.00 97.38 93 THR A O 1
ATOM 753 N N . PRO A 1 94 ? 11.406 9.136 -5.185 1.00 97.62 94 PRO A N 1
ATOM 754 C CA . PRO A 1 94 ? 12.763 9.284 -4.663 1.00 97.62 94 PRO A CA 1
ATOM 755 C C . PRO A 1 94 ? 13.542 7.962 -4.665 1.00 97.62 94 PRO A C 1
ATOM 757 O O . PRO A 1 94 ? 13.006 6.924 -4.277 1.00 97.62 94 PRO A O 1
ATOM 760 N N . SER A 1 95 ? 14.815 8.010 -5.069 1.00 95.50 95 SER A N 1
ATOM 761 C CA . SER A 1 95 ? 15.698 6.833 -5.058 1.00 95.50 95 SER A CA 1
ATOM 762 C C . SER A 1 95 ? 16.156 6.433 -3.657 1.00 95.50 95 SER A C 1
ATOM 764 O O . SER A 1 95 ? 16.514 5.276 -3.454 1.00 95.50 95 SER A O 1
ATOM 766 N N . ASP A 1 96 ? 16.132 7.359 -2.689 1.00 97.38 96 ASP A N 1
ATOM 767 C CA . ASP A 1 96 ? 16.379 7.033 -1.282 1.00 97.38 96 ASP A CA 1
ATOM 768 C C . ASP A 1 96 ? 15.283 6.073 -0.786 1.00 97.38 96 ASP A C 1
ATOM 770 O O . ASP A 1 96 ? 14.114 6.474 -0.723 1.00 97.38 96 ASP A O 1
ATOM 774 N N . PRO A 1 97 ? 15.620 4.816 -0.435 1.00 95.69 97 PRO A N 1
ATOM 775 C CA . PRO A 1 97 ? 14.623 3.837 -0.038 1.00 95.69 97 PRO A CA 1
ATOM 776 C C . PRO A 1 97 ? 13.821 4.260 1.194 1.00 95.69 97 PRO A C 1
ATOM 778 O O . PRO A 1 97 ? 12.654 3.881 1.295 1.00 95.69 97 PRO A O 1
ATOM 781 N N . GLU A 1 98 ? 14.391 5.073 2.087 1.00 96.56 98 GLU A N 1
ATOM 782 C CA . GLU A 1 98 ? 13.719 5.558 3.300 1.00 96.56 98 GLU A CA 1
ATOM 783 C C . GLU A 1 98 ? 12.688 6.658 3.016 1.00 96.56 98 GLU A C 1
ATOM 785 O O . GLU A 1 98 ? 11.797 6.901 3.826 1.00 96.56 98 GLU A O 1
ATOM 790 N N . GLN A 1 99 ? 12.730 7.253 1.822 1.00 97.12 99 GLN A N 1
ATOM 791 C CA . GLN A 1 99 ? 11.763 8.249 1.355 1.00 97.12 99 GLN A CA 1
ATOM 792 C C . GLN A 1 99 ? 10.720 7.659 0.393 1.00 97.12 99 GLN A C 1
ATOM 794 O O . GLN A 1 99 ? 10.020 8.400 -0.302 1.00 97.12 99 GLN A O 1
ATOM 799 N N . ARG A 1 100 ? 10.585 6.323 0.334 1.00 96.19 100 ARG A N 1
ATOM 800 C CA . ARG A 1 100 ? 9.570 5.652 -0.493 1.00 96.19 100 ARG A CA 1
ATOM 801 C C . ARG A 1 100 ? 8.988 4.373 0.112 1.00 96.19 100 ARG A C 1
ATOM 803 O O . ARG A 1 100 ? 9.610 3.657 0.898 1.00 96.19 100 ARG A O 1
ATOM 810 N N . GLY A 1 101 ? 7.773 4.050 -0.331 1.00 96.56 101 GLY A N 1
ATOM 811 C CA . GLY A 1 101 ? 7.102 2.774 -0.073 1.00 96.56 101 GLY A CA 1
ATOM 812 C C . GLY A 1 101 ? 7.467 1.687 -1.094 1.00 96.56 101 GLY A C 1
ATOM 813 O O . GLY A 1 101 ? 8.598 1.612 -1.576 1.00 96.56 101 GLY A O 1
ATOM 814 N N . CYS A 1 102 ? 6.487 0.845 -1.428 1.00 96.94 102 CYS A N 1
ATOM 815 C CA . CYS A 1 102 ? 6.595 -0.195 -2.460 1.00 96.94 102 CYS A CA 1
ATOM 816 C C . CYS A 1 102 ? 6.256 0.293 -3.883 1.00 96.94 102 CYS A C 1
ATOM 818 O O . CYS A 1 102 ? 6.490 -0.422 -4.854 1.00 96.94 102 CYS A O 1
ATOM 820 N N . GLN A 1 103 ? 5.682 1.491 -4.017 1.00 97.25 103 GLN A N 1
ATOM 821 C CA . GLN A 1 103 ? 5.261 2.056 -5.298 1.00 97.25 103 GLN A CA 1
ATOM 822 C C . GLN A 1 103 ? 6.403 2.831 -5.968 1.00 97.25 103 GLN A C 1
ATOM 824 O O . GLN A 1 103 ? 7.061 3.651 -5.325 1.00 97.25 103 GLN A O 1
ATOM 829 N N . LEU A 1 104 ? 6.556 2.648 -7.284 1.00 97.19 104 LEU A N 1
ATOM 83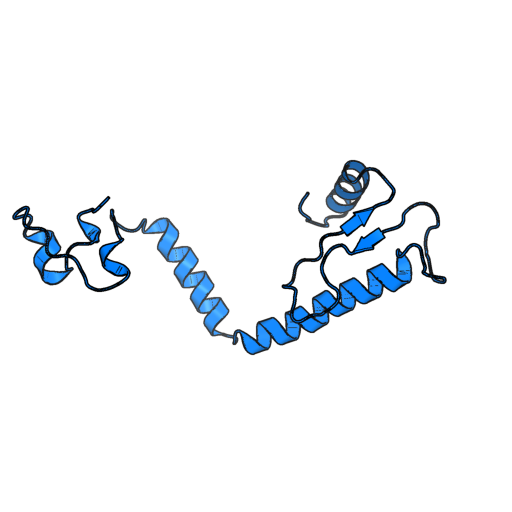0 C CA . LEU A 1 104 ? 7.336 3.530 -8.153 1.00 97.19 104 LEU A CA 1
ATOM 831 C C . LEU A 1 104 ? 6.414 4.224 -9.158 1.00 97.19 104 LEU A C 1
ATOM 833 O O . LEU A 1 104 ? 5.703 3.564 -9.912 1.00 97.19 104 LEU A O 1
ATOM 837 N N . SER A 1 105 ? 6.458 5.552 -9.185 1.00 96.75 105 SER A N 1
ATOM 838 C CA . SER A 1 105 ? 5.790 6.375 -10.191 1.00 96.75 105 SER A CA 1
ATOM 839 C C . SER A 1 105 ? 6.755 6.631 -11.343 1.00 96.75 105 SER A C 1
ATOM 841 O O . SER A 1 105 ? 7.882 7.086 -11.131 1.00 96.75 105 SER A O 1
ATOM 843 N N . LEU A 1 106 ? 6.324 6.318 -12.564 1.00 95.62 106 LEU A N 1
ATOM 844 C CA . LEU A 1 106 ? 7.173 6.291 -13.753 1.00 95.62 106 LEU A CA 1
ATOM 845 C C . LEU A 1 106 ? 6.696 7.310 -14.785 1.00 95.62 106 LEU A C 1
ATOM 847 O O . LEU A 1 106 ? 5.509 7.392 -15.091 1.00 95.62 106 LEU A O 1
ATOM 851 N N . LYS A 1 107 ? 7.638 8.043 -15.372 1.00 95.19 107 LYS A N 1
ATOM 852 C CA . LYS A 1 107 ? 7.401 8.963 -16.483 1.00 95.19 107 LYS A CA 1
ATOM 853 C C . LYS A 1 107 ? 7.996 8.388 -17.757 1.00 95.19 107 LYS A C 1
ATOM 855 O O . LYS A 1 107 ? 9.188 8.094 -17.803 1.00 95.19 107 LYS A O 1
ATOM 860 N N . PHE A 1 108 ? 7.191 8.306 -18.808 1.00 94.69 108 PHE A N 1
ATOM 861 C CA . PHE A 1 108 ? 7.636 7.873 -20.129 1.00 94.69 108 PHE A CA 1
ATOM 862 C C . PHE A 1 108 ? 7.769 9.066 -21.082 1.00 94.69 108 PHE A C 1
ATOM 864 O O . PHE A 1 108 ? 7.105 10.088 -20.920 1.00 94.69 108 PHE A O 1
ATOM 871 N N . ASN A 1 109 ? 8.631 8.940 -22.093 1.00 94.81 109 ASN A N 1
ATOM 872 C CA . ASN A 1 109 ? 8.763 9.924 -23.179 1.00 94.81 109 ASN A CA 1
ATOM 873 C C . ASN A 1 109 ? 7.658 9.816 -24.250 1.00 94.81 109 ASN A C 1
ATOM 875 O O . ASN A 1 109 ? 7.686 10.553 -25.233 1.00 94.81 109 ASN A O 1
ATOM 879 N N . ILE A 1 110 ? 6.744 8.862 -24.094 1.00 93.88 110 ILE A N 1
ATOM 880 C CA . ILE A 1 110 ? 5.605 8.602 -24.974 1.00 93.88 110 ILE A CA 1
ATOM 881 C C . ILE A 1 110 ? 4.313 8.672 -24.162 1.00 93.88 110 ILE A C 1
ATOM 883 O O . ILE A 1 110 ? 4.352 8.660 -22.932 1.00 93.88 110 ILE A O 1
ATOM 887 N N . ASP A 1 111 ? 3.176 8.706 -24.855 1.00 93.75 111 ASP A N 1
ATOM 888 C CA . ASP A 1 111 ? 1.862 8.670 -24.217 1.00 93.75 111 ASP A CA 1
ATOM 889 C C . ASP A 1 111 ? 1.720 7.432 -23.315 1.00 93.75 111 ASP A C 1
ATOM 891 O O . ASP A 1 111 ? 1.823 6.282 -23.762 1.00 93.75 111 ASP A O 1
ATOM 895 N N . ILE A 1 112 ? 1.473 7.691 -22.030 1.00 92.81 112 ILE A N 1
ATOM 896 C CA . ILE A 1 112 ? 1.289 6.678 -20.993 1.00 92.81 112 ILE A CA 1
ATOM 897 C C . ILE A 1 112 ? 0.099 5.761 -21.301 1.00 92.81 112 ILE A C 1
ATOM 899 O O . ILE A 1 112 ? 0.153 4.576 -20.984 1.00 92.81 112 ILE A O 1
ATOM 903 N N . SER A 1 113 ? -0.921 6.252 -22.010 1.00 93.69 113 SER A N 1
ATOM 904 C CA . SER A 1 113 ? -2.104 5.477 -22.406 1.00 93.69 113 SER A CA 1
ATOM 905 C C . SER A 1 113 ? -1.734 4.281 -23.279 1.00 93.69 113 SER A C 1
ATOM 907 O O . SER A 1 113 ? -2.300 3.193 -23.144 1.00 93.69 113 SER A O 1
ATOM 909 N N . LEU A 1 114 ? -0.739 4.457 -24.153 1.00 93.75 114 LEU A N 1
ATOM 910 C CA . LEU A 1 114 ? -0.220 3.387 -25.000 1.00 93.75 114 LEU A CA 1
ATOM 911 C C . LEU A 1 114 ? 0.550 2.359 -24.170 1.00 93.75 114 LEU A C 1
ATOM 913 O O . LEU A 1 114 ? 0.341 1.159 -24.342 1.00 93.75 114 LEU A O 1
ATOM 917 N N . VAL A 1 115 ? 1.408 2.821 -23.255 1.00 93.31 115 VAL A N 1
ATOM 918 C CA . VAL A 1 115 ? 2.195 1.948 -22.369 1.00 93.31 115 VAL A CA 1
ATOM 919 C C . VAL A 1 115 ? 1.270 1.116 -21.487 1.00 93.31 115 VAL A C 1
ATOM 921 O O . VAL A 1 115 ? 1.383 -0.108 -21.464 1.00 93.31 115 VAL A O 1
ATOM 924 N N . TYR A 1 116 ? 0.315 1.768 -20.825 1.00 94.75 116 TYR A N 1
ATOM 925 C CA . TYR A 1 116 ? -0.700 1.136 -19.993 1.00 94.75 116 TYR A CA 1
ATOM 926 C C . TYR A 1 116 ? -1.460 0.052 -20.761 1.00 94.75 116 TYR A C 1
ATOM 928 O O . TYR A 1 116 ? -1.508 -1.099 -20.327 1.00 94.75 116 TYR A O 1
ATOM 936 N N . ARG A 1 117 ? -1.990 0.383 -21.947 1.00 95.69 117 ARG A N 1
ATOM 937 C CA . ARG A 1 117 ? -2.747 -0.567 -22.772 1.00 95.69 117 ARG A CA 1
ATOM 938 C C . ARG A 1 117 ? -1.915 -1.791 -23.147 1.00 95.69 117 ARG A C 1
ATOM 940 O O . ARG A 1 117 ? -2.416 -2.913 -23.092 1.00 95.69 117 ARG A O 1
ATOM 947 N N . GLU A 1 118 ? -0.652 -1.599 -23.523 1.00 95.06 118 GLU A N 1
ATOM 948 C CA . GLU A 1 118 ? 0.232 -2.709 -23.886 1.00 95.06 118 GLU A CA 1
ATOM 949 C C . GLU A 1 118 ? 0.631 -3.570 -22.674 1.00 95.06 118 GLU A C 1
ATOM 951 O O . GLU A 1 118 ? 0.748 -4.791 -22.815 1.00 95.06 118 GLU A O 1
ATOM 956 N N . LEU A 1 119 ? 0.802 -2.975 -21.491 1.00 95.31 119 LEU A N 1
ATOM 957 C CA . LEU A 1 119 ? 1.060 -3.701 -20.244 1.00 95.31 119 LEU A CA 1
ATOM 958 C C . LEU A 1 119 ? 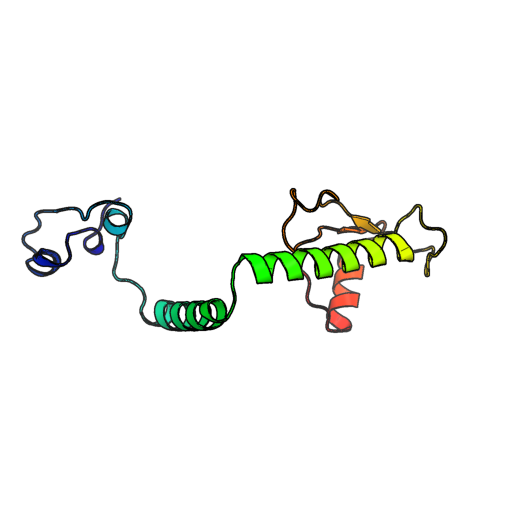-0.147 -4.550 -19.828 1.00 95.31 119 LEU A C 1
ATOM 960 O O . LEU A 1 119 ? -0.005 -5.759 -19.636 1.00 95.31 119 LEU A O 1
ATOM 964 N N . VAL A 1 120 ? -1.342 -3.955 -19.795 1.00 96.62 120 VAL A N 1
ATOM 965 C CA . VAL A 1 120 ? -2.588 -4.654 -19.438 1.00 96.62 120 VAL A CA 1
ATOM 966 C C . VAL A 1 120 ? -2.879 -5.793 -20.413 1.00 96.62 120 VAL A C 1
ATOM 968 O O . VAL A 1 120 ? -3.198 -6.901 -19.986 1.00 96.62 120 VAL A O 1
ATOM 971 N N . LYS A 1 121 ? -2.667 -5.580 -21.720 1.00 97.56 121 LYS A N 1
ATOM 972 C CA . LYS A 1 121 ? -2.800 -6.633 -22.745 1.00 97.56 121 LYS A CA 1
ATOM 973 C C . LYS A 1 121 ? -1.891 -7.844 -22.484 1.00 97.56 121 LYS A C 1
ATOM 975 O O . LYS A 1 121 ? -2.196 -8.939 -22.944 1.00 97.56 121 LYS A O 1
ATOM 980 N N . ARG A 1 122 ? -0.779 -7.660 -21.764 1.00 97.69 122 ARG A N 1
ATOM 981 C CA . ARG A 1 122 ? 0.184 -8.714 -21.391 1.00 97.69 122 ARG A CA 1
ATOM 982 C C . ARG A 1 122 ? -0.001 -9.220 -19.955 1.00 97.69 122 ARG A C 1
ATOM 984 O O . ARG A 1 122 ? 0.858 -9.940 -19.461 1.00 97.69 122 ARG A O 1
ATOM 991 N N . GLY A 1 123 ? -1.105 -8.863 -19.296 1.00 97.50 123 GLY A N 1
ATOM 992 C CA . GLY A 1 123 ? -1.437 -9.321 -17.945 1.00 97.50 123 GLY A CA 1
ATOM 993 C C . GLY A 1 123 ? -0.745 -8.547 -16.822 1.00 97.50 123 GLY A C 1
ATOM 994 O O . GLY A 1 123 ? -0.777 -8.984 -15.675 1.00 97.50 123 GLY A O 1
ATOM 995 N N . VAL A 1 124 ? -0.122 -7.404 -17.122 1.00 97.19 124 VAL A N 1
ATOM 996 C CA . VAL A 1 124 ? 0.492 -6.542 -16.107 1.00 97.19 124 VAL A CA 1
ATOM 997 C C . VAL A 1 124 ? -0.545 -5.528 -15.622 1.00 97.19 124 VAL A C 1
ATOM 999 O O . VAL A 1 124 ? -0.972 -4.657 -16.380 1.00 97.19 124 VAL A O 1
ATOM 1002 N N . VAL A 1 125 ? -0.948 -5.644 -14.356 1.00 95.56 125 VAL A N 1
ATOM 1003 C CA . VAL A 1 125 ? -1.919 -4.747 -13.713 1.00 95.56 125 VAL A CA 1
ATOM 1004 C C . VAL A 1 125 ? -1.175 -3.595 -13.043 1.00 95.56 125 VAL A C 1
ATOM 1006 O O . VAL A 1 125 ? -0.390 -3.807 -12.122 1.00 95.56 125 VAL A O 1
ATOM 1009 N N . VAL A 1 126 ? -1.417 -2.378 -13.520 1.00 93.62 126 VAL A N 1
ATOM 1010 C CA . VAL A 1 126 ? -0.813 -1.134 -13.021 1.00 93.62 126 VAL A CA 1
ATOM 1011 C C . VAL A 1 126 ? -1.872 -0.039 -12.941 1.00 93.62 126 VAL A C 1
ATOM 1013 O O . VAL A 1 126 ? -2.932 -0.158 -13.554 1.00 93.62 126 VAL A O 1
ATOM 1016 N N . CYS A 1 127 ? -1.588 1.018 -12.187 1.00 86.31 127 CYS A N 1
ATOM 1017 C CA . CYS A 1 127 ? -2.456 2.188 -12.076 1.00 86.31 127 CYS A CA 1
ATOM 1018 C C . CYS A 1 127 ? -1.970 3.321 -12.988 1.00 86.31 127 CYS A C 1
ATOM 1020 O O . CYS A 1 127 ? -0.803 3.343 -13.387 1.00 86.31 127 CYS A O 1
ATOM 1022 N N . PHE A 1 128 ? -2.895 4.222 -13.314 1.00 67.12 128 PHE A N 1
ATOM 1023 C CA . PHE A 1 128 ? -2.664 5.433 -14.098 1.00 67.12 128 PHE A CA 1
ATOM 1024 C C . PHE A 1 128 ? -2.278 6.611 -13.199 1.00 67.12 128 PHE A C 1
ATOM 1026 O O . PHE A 1 128 ? -2.795 6.653 -12.058 1.00 67.12 128 PHE A O 1
#